Protein AF-A0AAD8J682-F1 (afdb_monomer_lite)

pLDDT: mean 70.14, std 17.69, range [30.19, 90.38]

Organism: NCBI:txid360622

InterPro domains:
  IPR007822 Lanthionine synthetase C-like [PF05147] (21-115)
  IPR012341 Six-hairpin glycosidase-like superfamily [G3DSA:1.50.10.10] (1-122)

Foldseek 3Di:
DDPVVLVVCCCVQDVVCVLQWPDLFCPPGLLVNLVVLVVVCVVVVDVVSLVSSLSSLVSSQVNLVPPPPLDCRGNLVSLVSQLVSCVVVPDPVVSNVVSVVSNVVNVVVVVVVVPPPPDDDDDDDDDDDDDDPDPDPPPPDPPPDPVVVVVVVVVVVVD

Secondary structure (DSSP, 8-state):
--HHHHHHHHIIIIITTTT--S---TTTSHHHHHHHHHHHHHHH--HHHHHHHHHHHHHHHHHGGG----STTTHHHHHHHHHHHHHHTS--HHHHHHHHHHHHHHHHHHHHTTSS--S------------------------SSSHHHHHHHHHHS--

Structure (mmCIF, N/CA/C/O backbone):
data_AF-A0AAD8J682-F1
#
_entry.id   AF-A0AAD8J682-F1
#
loop_
_atom_site.group_PDB
_atom_site.id
_atom_site.type_symbol
_atom_site.label_atom_id
_atom_site.label_alt_id
_atom_site.label_comp_id
_atom_site.label_asym_id
_atom_site.label_entity_id
_atom_site.label_seq_id
_atom_site.pdbx_PDB_ins_code
_atom_site.Cartn_x
_atom_site.Cartn_y
_atom_site.Cartn_z
_atom_site.occupancy
_atom_site.B_iso_or_equiv
_atom_site.auth_seq_id
_atom_site.auth_comp_id
_atom_site.auth_asym_id
_atom_site.auth_atom_id
_atom_site.pdbx_PDB_model_num
ATOM 1 N N . MET A 1 1 ? -20.945 0.911 2.274 1.00 56.12 1 MET A N 1
ATOM 2 C CA . MET A 1 1 ? -20.382 -0.305 1.653 1.00 56.12 1 MET A CA 1
ATOM 3 C C . MET A 1 1 ? -20.795 -1.478 2.512 1.00 56.12 1 MET A C 1
ATOM 5 O O . MET A 1 1 ? -20.688 -1.355 3.725 1.00 56.12 1 MET A O 1
ATOM 9 N N . ASP A 1 2 ? -21.321 -2.543 1.915 1.00 70.12 2 ASP A N 1
ATOM 10 C CA . ASP A 1 2 ? -21.777 -3.711 2.668 1.00 70.12 2 ASP A CA 1
ATOM 11 C C . ASP A 1 2 ? -20.593 -4.417 3.361 1.00 70.12 2 ASP A C 1
ATOM 13 O O . ASP A 1 2 ? -19.542 -4.635 2.749 1.00 70.12 2 ASP A O 1
ATOM 17 N N . LEU A 1 3 ? -20.740 -4.727 4.652 1.00 67.88 3 LEU A N 1
ATOM 18 C CA . LEU A 1 3 ? -19.666 -5.275 5.490 1.00 67.88 3 LEU A CA 1
ATOM 19 C C . LEU A 1 3 ? -19.245 -6.669 4.996 1.00 67.88 3 LEU A C 1
ATOM 21 O O . LEU A 1 3 ? -18.057 -6.997 5.003 1.00 67.88 3 LEU A O 1
ATOM 25 N N . ALA A 1 4 ? -20.208 -7.448 4.494 1.00 70.06 4 ALA A N 1
ATOM 26 C CA . ALA A 1 4 ? -19.978 -8.775 3.935 1.00 70.06 4 ALA A CA 1
ATOM 27 C C . ALA A 1 4 ? -19.128 -8.724 2.656 1.00 70.06 4 ALA A C 1
ATOM 29 O O . ALA A 1 4 ? -18.183 -9.501 2.510 1.00 70.06 4 ALA A O 1
ATOM 30 N N . ALA A 1 5 ? -19.398 -7.763 1.766 1.00 71.38 5 ALA A N 1
ATOM 31 C CA . ALA A 1 5 ? -18.614 -7.570 0.547 1.00 71.38 5 ALA A CA 1
ATOM 32 C C . ALA A 1 5 ? -17.156 -7.189 0.859 1.00 71.38 5 ALA A C 1
ATOM 34 O O . ALA A 1 5 ? -16.232 -7.742 0.262 1.00 71.38 5 ALA A O 1
ATOM 35 N N . LYS A 1 6 ? -16.938 -6.301 1.841 1.00 73.06 6 LYS A N 1
ATOM 36 C CA . LYS A 1 6 ? -15.591 -5.917 2.294 1.00 73.06 6 LYS A CA 1
ATOM 37 C C . LYS A 1 6 ? -14.820 -7.119 2.845 1.00 73.06 6 LYS A C 1
ATOM 39 O O . LYS A 1 6 ? -13.692 -7.365 2.425 1.00 73.06 6 LYS A O 1
ATOM 44 N N . CYS A 1 7 ? -15.422 -7.868 3.771 1.00 68.88 7 CYS A N 1
ATOM 45 C CA . CYS A 1 7 ? -14.778 -9.031 4.382 1.00 68.88 7 CYS A CA 1
ATOM 46 C C . CYS A 1 7 ? -14.437 -10.104 3.347 1.00 68.88 7 CYS A C 1
ATOM 48 O O . CYS A 1 7 ? -13.326 -10.620 3.374 1.00 68.88 7 CYS A O 1
ATOM 50 N N . LYS A 1 8 ? -15.336 -10.380 2.394 1.00 77.06 8 LYS A N 1
ATOM 51 C CA . LYS A 1 8 ? -15.090 -11.363 1.334 1.00 77.06 8 LYS A CA 1
ATOM 52 C C . LYS A 1 8 ? -13.858 -11.013 0.495 1.00 77.06 8 LYS A C 1
ATOM 54 O O . LYS A 1 8 ? -12.963 -11.842 0.363 1.00 77.06 8 LYS A O 1
ATOM 59 N N . VAL A 1 9 ? -13.767 -9.773 0.006 1.00 75.50 9 VAL A N 1
ATOM 60 C CA . VAL A 1 9 ? -12.626 -9.317 -0.810 1.00 75.50 9 VAL A CA 1
ATOM 61 C C . VAL A 1 9 ? -11.319 -9.402 -0.027 1.00 75.50 9 VAL A C 1
ATOM 63 O O . VAL A 1 9 ? -10.312 -9.867 -0.554 1.00 75.50 9 VAL A O 1
ATOM 66 N N . VAL A 1 10 ? -11.321 -8.998 1.243 1.00 75.75 10 VAL A N 1
ATOM 67 C CA . VAL A 1 10 ? -10.131 -9.056 2.103 1.00 75.75 10 VAL A CA 1
ATOM 68 C C . VAL A 1 10 ? -9.692 -10.499 2.362 1.00 75.75 10 VAL A C 1
ATOM 70 O O . VAL A 1 10 ? -8.507 -10.815 2.250 1.00 75.75 10 VAL A O 1
ATOM 73 N N . THR A 1 11 ? -10.628 -11.393 2.680 1.00 74.00 11 THR A N 1
ATOM 74 C CA . THR A 1 11 ? -10.319 -12.806 2.910 1.00 74.00 11 THR A CA 1
ATOM 75 C C . THR A 1 11 ? -9.772 -13.467 1.648 1.00 74.00 11 THR A C 1
ATOM 77 O O . THR A 1 11 ? -8.772 -14.173 1.734 1.00 74.00 11 THR A O 1
ATOM 80 N N . GLU A 1 12 ? -10.359 -13.203 0.480 1.00 72.12 12 GLU A N 1
ATOM 81 C CA . GLU A 1 12 ? -9.922 -13.797 -0.788 1.00 72.12 12 GLU A CA 1
ATOM 82 C C . GLU A 1 12 ? -8.573 -13.242 -1.267 1.00 72.12 12 GLU A C 1
ATOM 84 O O . GLU A 1 12 ? -7.706 -14.013 -1.670 1.00 72.12 12 GLU A O 1
ATOM 89 N N . THR A 1 13 ? -8.350 -11.927 -1.173 1.00 67.94 13 THR A N 1
ATOM 90 C CA . THR A 1 13 ? -7.136 -11.293 -1.727 1.00 67.94 13 THR A CA 1
ATOM 91 C C . THR A 1 13 ? -5.936 -11.288 -0.783 1.00 67.94 13 THR A C 1
ATOM 93 O O . THR A 1 13 ? -4.799 -11.264 -1.252 1.00 67.94 13 THR A O 1
ATOM 96 N N . TRP A 1 14 ? -6.157 -11.325 0.535 1.00 68.81 14 TRP A N 1
ATOM 97 C CA . TRP A 1 14 ? -5.089 -11.245 1.539 1.00 68.81 14 TRP A CA 1
ATOM 98 C C . TRP A 1 14 ? -5.020 -12.475 2.450 1.00 68.81 14 TRP A C 1
ATOM 100 O O . TRP A 1 14 ? -3.930 -12.990 2.708 1.00 68.81 14 TRP A O 1
ATOM 110 N N . GLY A 1 15 ? -6.173 -12.970 2.913 1.00 69.94 15 GLY A N 1
ATOM 111 C CA . GLY A 1 15 ? -6.256 -14.107 3.838 1.00 69.94 15 GLY A CA 1
ATOM 112 C C . GLY A 1 15 ? -5.885 -15.451 3.201 1.00 69.94 15 GLY A C 1
ATOM 113 O O . GLY A 1 15 ? -5.067 -16.188 3.749 1.00 69.94 15 GLY A O 1
ATOM 114 N N . LEU A 1 16 ? -6.448 -15.761 2.030 1.00 65.44 16 LEU A N 1
ATOM 115 C CA . LEU A 1 16 ? -6.213 -17.023 1.317 1.00 65.44 16 LEU A CA 1
ATOM 116 C C . LEU A 1 16 ? -4.882 -17.035 0.555 1.00 65.44 16 LEU A C 1
ATOM 118 O O . LEU A 1 16 ? -4.204 -18.061 0.526 1.00 65.44 16 LEU A O 1
ATOM 122 N N . SER A 1 17 ? -4.448 -15.887 0.028 1.00 60.53 17 SER A N 1
ATOM 123 C CA . SER A 1 17 ? -3.172 -15.746 -0.693 1.00 60.53 17 SER A CA 1
ATOM 124 C C . SER A 1 17 ? -1.924 -15.838 0.197 1.00 60.53 17 SER A C 1
ATOM 126 O O . SER A 1 17 ? -0.820 -15.602 -0.287 1.00 60.53 17 SER A O 1
ATOM 128 N N . ARG A 1 18 ? -2.054 -16.154 1.498 1.00 66.94 18 ARG A N 1
ATOM 129 C CA . ARG A 1 18 ? -0.948 -16.174 2.482 1.00 66.94 18 ARG A CA 1
ATOM 130 C C . ARG A 1 18 ? -0.079 -14.905 2.443 1.00 66.94 18 ARG A C 1
ATOM 132 O O . ARG A 1 18 ? 1.129 -14.989 2.636 1.00 66.94 18 ARG A O 1
ATOM 139 N N . GLN A 1 19 ? -0.678 -13.741 2.175 1.00 69.62 19 GLN A N 1
ATOM 140 C CA . GLN A 1 19 ? 0.040 -12.463 2.021 1.00 69.62 19 GLN A CA 1
ATOM 141 C C . GLN A 1 19 ? 1.056 -12.429 0.855 1.00 69.62 19 GLN A C 1
ATOM 143 O O . GLN A 1 19 ? 1.905 -11.542 0.796 1.00 69.62 19 GLN A O 1
ATOM 148 N N . ASN A 1 20 ? 0.974 -13.369 -0.092 1.00 70.75 20 ASN A N 1
ATOM 149 C CA . ASN A 1 20 ? 1.770 -13.354 -1.314 1.00 70.75 20 ASN A CA 1
ATOM 150 C C . ASN A 1 20 ? 1.088 -12.460 -2.361 1.00 70.75 20 ASN A C 1
ATOM 152 O O . ASN A 1 20 ? 0.048 -12.814 -2.918 1.00 70.75 20 ASN A O 1
ATOM 156 N N . VAL A 1 21 ? 1.668 -11.287 -2.608 1.00 74.75 21 VAL A N 1
ATOM 157 C CA . VAL A 1 21 ? 1.157 -10.310 -3.576 1.00 74.75 21 VAL A CA 1
ATOM 158 C C . VAL A 1 21 ? 1.739 -10.626 -4.954 1.00 74.75 21 VAL A C 1
ATOM 160 O O . VAL A 1 21 ? 2.893 -10.308 -5.227 1.00 74.75 21 VAL A O 1
ATOM 163 N N . GLN A 1 22 ? 0.935 -11.255 -5.814 1.00 71.44 22 GLN A N 1
ATOM 164 C CA . GLN A 1 22 ? 1.274 -11.486 -7.226 1.00 71.44 22 GLN A CA 1
ATOM 165 C C . GLN A 1 22 ? 0.954 -10.244 -8.068 1.00 71.44 22 GLN A C 1
ATOM 167 O O . GLN A 1 22 ? 1.822 -9.716 -8.758 1.00 71.44 22 GLN A O 1
ATOM 172 N N . ASP A 1 23 ? -0.260 -9.709 -7.907 1.00 81.44 23 ASP A N 1
ATOM 173 C CA . ASP A 1 23 ? -0.716 -8.498 -8.583 1.00 81.44 23 ASP A CA 1
ATOM 174 C C . ASP A 1 23 ? -0.811 -7.331 -7.594 1.00 81.44 23 ASP A C 1
ATOM 176 O O . ASP A 1 23 ? -1.718 -7.256 -6.765 1.00 81.44 23 ASP A O 1
ATOM 180 N N . PHE A 1 24 ? 0.117 -6.377 -7.696 1.00 82.00 24 PHE A N 1
ATOM 181 C CA . PHE A 1 24 ? 0.132 -5.159 -6.870 1.00 82.00 24 PHE A CA 1
ATOM 182 C C . PHE A 1 24 ? -0.584 -3.968 -7.534 1.00 82.00 24 PHE A C 1
ATOM 184 O O . PHE A 1 24 ? -0.490 -2.844 -7.040 1.00 82.00 24 PHE A O 1
ATOM 191 N N . SER A 1 25 ? -1.268 -4.175 -8.664 1.00 80.75 25 SER A N 1
ATOM 192 C CA . SER A 1 25 ? -1.940 -3.090 -9.385 1.00 80.75 25 SER A CA 1
ATOM 193 C C . SER A 1 25 ? -3.105 -2.508 -8.573 1.00 80.75 25 SER A C 1
ATOM 195 O O . SER A 1 25 ? -3.745 -3.200 -7.782 1.00 80.75 25 SER A O 1
ATOM 197 N N . LEU A 1 26 ? -3.413 -1.226 -8.776 1.00 79.19 26 LEU A N 1
ATOM 198 C CA . LEU A 1 26 ? -4.548 -0.584 -8.102 1.00 79.19 26 LEU A CA 1
ATOM 199 C C . LEU A 1 26 ? -5.908 -1.100 -8.615 1.00 79.19 26 LEU A C 1
ATOM 201 O O . LEU A 1 26 ? -6.881 -1.107 -7.869 1.00 79.19 26 LEU A O 1
ATOM 205 N N . TYR A 1 27 ? -5.985 -1.492 -9.892 1.00 78.50 27 TYR A N 1
ATOM 206 C CA . TYR A 1 27 ? -7.252 -1.808 -10.562 1.00 78.50 27 TYR A CA 1
ATOM 207 C C . TYR A 1 27 ? -7.719 -3.249 -10.323 1.00 78.50 27 TYR A C 1
ATOM 209 O O . TYR A 1 27 ? -8.891 -3.468 -10.034 1.00 78.50 27 TYR A O 1
ATOM 217 N N . THR A 1 28 ? -6.811 -4.222 -10.417 1.00 76.88 28 THR A N 1
ATOM 218 C CA . THR A 1 28 ? -7.122 -5.653 -10.238 1.00 76.88 28 THR A CA 1
ATOM 219 C C . THR A 1 28 ? -6.418 -6.280 -9.042 1.00 76.88 28 THR A C 1
ATOM 221 O O . THR A 1 28 ? -6.770 -7.384 -8.639 1.00 76.88 28 THR A O 1
ATOM 224 N N . GLY A 1 29 ? -5.406 -5.608 -8.496 1.00 82.25 29 GLY A N 1
ATOM 225 C CA . GLY A 1 29 ? -4.497 -6.175 -7.514 1.00 82.25 29 GLY A CA 1
ATOM 226 C C . GLY A 1 29 ? -4.827 -5.845 -6.062 1.00 82.25 29 GLY A C 1
ATOM 227 O O . GLY A 1 29 ? -5.785 -5.142 -5.725 1.00 82.25 29 GLY A O 1
ATOM 228 N N . THR A 1 30 ? -3.961 -6.329 -5.173 1.00 85.94 30 THR A N 1
ATOM 229 C CA . THR A 1 30 ? -4.103 -6.194 -3.716 1.00 85.94 30 THR A CA 1
ATOM 230 C C . THR A 1 30 ? -4.030 -4.731 -3.253 1.00 85.94 30 THR A C 1
ATOM 232 O O . THR A 1 30 ? -4.596 -4.376 -2.218 1.00 85.94 30 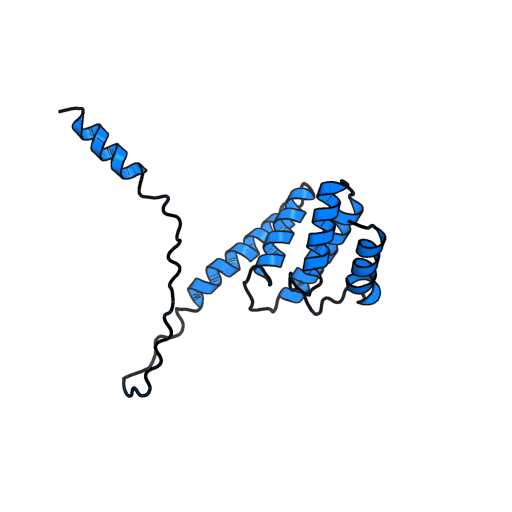THR A O 1
ATOM 235 N N . LEU A 1 31 ? -3.406 -3.841 -4.037 1.00 86.94 31 LEU A N 1
ATOM 236 C CA . LEU A 1 31 ? -3.364 -2.406 -3.742 1.00 86.94 31 LEU A CA 1
ATOM 237 C C . LEU A 1 31 ? -4.763 -1.765 -3.787 1.00 86.94 31 LEU A C 1
ATOM 239 O O . LEU A 1 31 ? -5.056 -0.883 -2.977 1.00 86.94 31 LEU A O 1
ATOM 243 N N . GLY A 1 32 ? -5.648 -2.235 -4.673 1.00 87.25 32 GLY A N 1
ATOM 244 C CA . GLY A 1 32 ? -7.051 -1.813 -4.706 1.00 87.25 32 GLY A CA 1
ATOM 245 C C . GLY A 1 32 ? -7.780 -2.147 -3.400 1.00 87.25 32 GLY A C 1
ATOM 246 O O . GLY A 1 32 ? -8.481 -1.298 -2.844 1.00 87.25 32 GLY A O 1
ATOM 247 N N . THR A 1 33 ? -7.529 -3.336 -2.839 1.00 87.56 33 THR A N 1
ATOM 248 C CA . THR A 1 33 ? -8.050 -3.743 -1.522 1.00 87.56 33 THR A CA 1
ATOM 249 C C . THR A 1 33 ? -7.539 -2.830 -0.405 1.00 87.56 33 THR A C 1
ATOM 251 O O . THR A 1 33 ? -8.320 -2.416 0.454 1.00 87.56 33 THR A O 1
ATOM 254 N N . ALA A 1 34 ? -6.256 -2.452 -0.426 1.00 89.56 34 ALA A N 1
ATOM 255 C CA . ALA A 1 34 ? -5.712 -1.500 0.545 1.00 89.56 34 ALA A CA 1
ATOM 256 C C . ALA A 1 34 ? -6.392 -0.129 0.454 1.00 89.56 34 ALA A C 1
ATOM 258 O O . ALA A 1 34 ? -6.766 0.445 1.479 1.00 89.56 34 ALA A O 1
ATOM 259 N N . TYR A 1 35 ? -6.596 0.384 -0.763 1.00 88.56 35 TYR A N 1
ATOM 260 C CA . TYR A 1 35 ? -7.293 1.651 -0.966 1.00 88.56 35 TYR A CA 1
ATOM 261 C C . TYR A 1 35 ? -8.740 1.578 -0.471 1.00 88.56 35 TYR A C 1
ATOM 263 O O . TYR 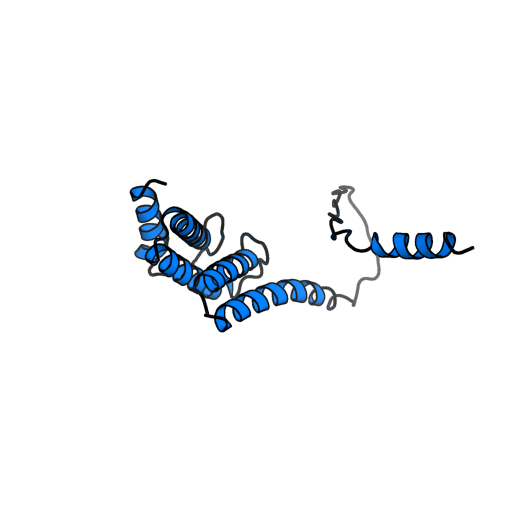A 1 35 ? -9.218 2.494 0.198 1.00 88.56 35 TYR A O 1
ATOM 271 N N . LEU A 1 36 ? -9.426 0.464 -0.724 1.00 88.38 36 LEU A N 1
ATOM 272 C CA . LEU A 1 36 ? -10.786 0.250 -0.251 1.00 88.38 36 LEU A CA 1
ATOM 273 C C . LEU A 1 36 ? -10.881 0.254 1.282 1.00 88.38 36 LEU A C 1
ATOM 275 O O . LEU A 1 36 ? -11.764 0.902 1.847 1.00 88.38 36 LEU A O 1
ATOM 279 N N . LEU A 1 37 ? -9.948 -0.421 1.957 1.00 88.06 37 LEU A N 1
ATOM 280 C CA . LEU A 1 37 ? -9.834 -0.415 3.417 1.00 88.06 37 LEU A CA 1
ATOM 281 C C . LEU A 1 37 ? -9.537 0.986 3.957 1.00 88.06 37 LEU A C 1
ATOM 283 O O . LEU A 1 37 ? -10.155 1.415 4.930 1.00 88.06 37 LEU A O 1
ATOM 287 N N . PHE A 1 38 ? -8.668 1.740 3.285 1.00 88.81 38 PHE A N 1
ATOM 288 C CA . PHE A 1 38 ? -8.400 3.129 3.638 1.00 88.81 38 PHE A CA 1
ATOM 289 C C . PHE A 1 38 ? -9.652 4.012 3.497 1.00 88.81 38 PHE A C 1
ATOM 291 O O . PHE A 1 38 ? -9.946 4.819 4.379 1.00 88.81 38 PHE A O 1
ATOM 298 N N . LYS A 1 39 ? -10.448 3.836 2.433 1.00 88.69 39 LYS A N 1
ATOM 299 C CA . LYS A 1 39 ? -11.737 4.530 2.270 1.00 88.69 39 LYS A CA 1
ATOM 300 C C . LYS A 1 39 ? -12.757 4.115 3.337 1.00 88.69 39 LYS A C 1
ATOM 302 O O . LYS A 1 39 ? -13.457 4.982 3.852 1.00 88.69 39 LYS A O 1
ATOM 307 N N . SER A 1 40 ? -12.809 2.833 3.707 1.00 86.38 40 SER A N 1
ATOM 308 C CA . SER A 1 40 ? -13.620 2.328 4.831 1.00 86.38 40 SER A CA 1
ATOM 309 C C . SER A 1 40 ? -13.219 3.006 6.141 1.00 86.38 40 SER A C 1
ATOM 311 O O . SER A 1 40 ? -14.074 3.519 6.859 1.00 86.38 40 SER A O 1
ATOM 313 N N . TYR A 1 41 ? -11.915 3.113 6.408 1.00 87.94 41 TYR A N 1
ATOM 314 C CA . TYR A 1 41 ? -11.393 3.843 7.559 1.00 87.94 41 TYR A CA 1
ATOM 315 C C . TYR A 1 41 ? -11.834 5.313 7.564 1.00 87.94 41 TYR A C 1
ATOM 317 O O . TYR A 1 41 ? -12.242 5.809 8.607 1.00 87.94 41 TYR A O 1
ATOM 325 N N . GLN A 1 42 ? -11.832 6.010 6.424 1.00 88.06 42 GLN A N 1
ATOM 326 C CA . GLN A 1 42 ? -12.294 7.405 6.377 1.00 88.06 42 GLN A CA 1
ATOM 327 C C . GLN A 1 42 ? -13.766 7.577 6.787 1.00 88.06 42 GLN A C 1
ATOM 329 O O . GLN A 1 42 ? -14.121 8.624 7.318 1.00 88.06 42 GLN A O 1
ATOM 334 N N . VAL A 1 43 ? -14.611 6.572 6.539 1.00 88.75 43 VAL A N 1
ATOM 335 C CA . VAL A 1 43 ? -16.050 6.617 6.849 1.00 88.75 43 VAL A CA 1
ATOM 336 C C . VAL A 1 43 ? -16.344 6.100 8.258 1.00 88.75 43 VAL A C 1
ATOM 338 O O . VAL A 1 43 ? -17.151 6.683 8.973 1.00 88.75 43 VAL A O 1
ATOM 341 N N . SER A 1 44 ? -15.699 5.007 8.667 1.00 86.75 44 SER A N 1
ATOM 342 C CA . SER A 1 44 ? -15.982 4.315 9.932 1.00 86.75 44 SER A CA 1
ATOM 343 C C . SER A 1 44 ? -14.993 4.641 11.057 1.00 86.75 44 SER A C 1
ATOM 345 O O . SER A 1 44 ? -15.195 4.202 12.184 1.00 86.75 44 SER A O 1
ATOM 347 N N . ASN A 1 45 ? -13.906 5.361 10.764 1.00 86.69 45 ASN A N 1
ATOM 348 C CA . ASN A 1 45 ? -12.786 5.664 11.667 1.00 86.69 45 ASN A CA 1
ATOM 349 C C . ASN A 1 45 ? -12.197 4.430 12.385 1.00 86.69 45 ASN A C 1
ATOM 351 O O . ASN A 1 45 ? -11.677 4.512 13.499 1.00 86.69 45 ASN A O 1
ATOM 355 N N . ASN A 1 46 ? -12.279 3.258 11.748 1.00 86.75 46 ASN A N 1
ATOM 356 C CA . ASN A 1 46 ? -11.824 2.002 12.329 1.00 86.75 46 ASN A CA 1
ATOM 357 C C . ASN A 1 46 ? -10.317 1.786 12.110 1.00 86.75 46 ASN A C 1
ATOM 359 O O . ASN A 1 46 ? -9.868 1.531 10.994 1.00 86.75 46 ASN A O 1
ATOM 363 N N . LYS A 1 47 ? -9.537 1.820 13.194 1.00 87.62 47 LYS A N 1
ATOM 364 C CA . LYS A 1 47 ? -8.074 1.646 13.155 1.00 87.62 47 LYS A CA 1
ATOM 365 C C . LYS A 1 47 ? -7.623 0.272 12.644 1.00 87.62 47 LYS A C 1
ATOM 367 O O . LYS A 1 47 ? -6.540 0.178 12.082 1.00 87.62 47 LYS A O 1
ATOM 372 N N . SER A 1 48 ? -8.437 -0.773 12.801 1.00 88.19 48 SER A N 1
ATOM 373 C CA . SER A 1 48 ? -8.097 -2.116 12.299 1.00 88.19 48 SER A CA 1
ATOM 374 C C . SER A 1 48 ? -8.071 -2.180 10.768 1.00 88.19 48 SER A C 1
ATOM 376 O O . SER A 1 48 ? -7.154 -2.764 10.196 1.00 88.19 48 SER A O 1
ATOM 378 N N . ASP A 1 49 ? -9.012 -1.502 10.099 1.00 87.38 49 ASP A N 1
ATOM 379 C CA . ASP A 1 49 ? -9.016 -1.370 8.636 1.00 87.38 49 ASP A CA 1
ATOM 380 C C . ASP A 1 49 ? -7.769 -0.604 8.159 1.00 87.38 49 ASP A C 1
ATOM 382 O O . ASP A 1 49 ? -7.164 -0.956 7.145 1.00 87.38 49 ASP A O 1
ATOM 386 N N . LEU A 1 50 ? -7.359 0.426 8.911 1.00 87.94 50 LEU A N 1
ATOM 387 C CA . LEU A 1 50 ? -6.160 1.205 8.610 1.00 87.94 50 LEU A CA 1
ATOM 388 C C . LEU A 1 50 ? -4.886 0.360 8.748 1.00 87.94 50 LEU A C 1
ATOM 390 O O . LEU A 1 50 ? -4.044 0.393 7.852 1.00 87.94 50 LEU A O 1
ATOM 394 N N . ASP A 1 51 ? -4.751 -0.419 9.821 1.00 88.94 51 ASP A N 1
ATOM 395 C CA . ASP A 1 51 ? -3.594 -1.296 10.021 1.00 88.94 51 ASP A CA 1
ATOM 396 C C . ASP A 1 51 ? -3.466 -2.337 8.904 1.00 88.94 51 ASP A C 1
ATOM 398 O O . ASP A 1 51 ? -2.402 -2.491 8.301 1.00 88.94 51 ASP A O 1
ATOM 402 N N . LEU A 1 52 ? -4.579 -2.977 8.545 1.00 87.94 52 LEU A N 1
ATOM 403 C CA . LEU A 1 52 ? -4.601 -3.947 7.460 1.00 87.94 52 LEU A CA 1
ATOM 404 C C . LEU A 1 52 ? -4.251 -3.302 6.112 1.00 87.94 52 LEU A C 1
ATOM 406 O O . LEU A 1 52 ? -3.461 -3.861 5.351 1.00 87.94 52 LEU A O 1
ATOM 410 N N . SER A 1 53 ? -4.769 -2.098 5.838 1.00 90.00 53 SER A N 1
ATOM 411 C CA . SER A 1 53 ? -4.408 -1.342 4.632 1.00 90.00 53 SER A CA 1
ATOM 412 C C . SER A 1 53 ? -2.904 -1.057 4.567 1.00 90.00 53 SER A C 1
ATOM 414 O O . SER A 1 53 ? -2.290 -1.199 3.510 1.00 90.00 53 SER A O 1
ATOM 416 N N . PHE A 1 54 ? -2.285 -0.739 5.706 1.00 89.06 54 PHE A N 1
ATOM 417 C CA . PHE A 1 54 ? -0.853 -0.482 5.793 1.00 89.06 54 PHE A CA 1
ATOM 418 C C . PHE A 1 54 ? -0.021 -1.751 5.574 1.00 89.06 54 PHE A C 1
ATOM 420 O O . PHE A 1 54 ? 0.978 -1.719 4.852 1.00 89.06 54 PHE A O 1
ATOM 427 N N . G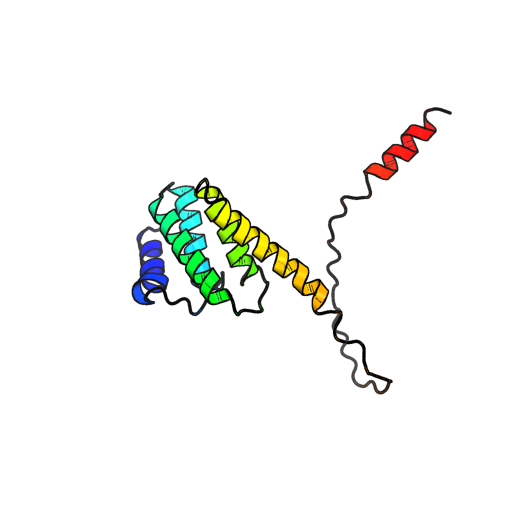LN A 1 55 ? -0.432 -2.883 6.151 1.00 88.88 55 GLN A N 1
ATOM 428 C CA . GLN A 1 55 ? 0.227 -4.173 5.924 1.00 88.88 55 GLN A CA 1
ATOM 429 C C . GLN A 1 55 ? 0.207 -4.571 4.445 1.00 88.88 55 GLN A C 1
ATOM 431 O O . GLN A 1 55 ? 1.246 -4.948 3.898 1.00 88.88 55 GLN A O 1
ATOM 436 N N . ILE A 1 56 ? -0.943 -4.410 3.786 1.00 89.50 56 ILE A N 1
ATOM 437 C CA . ILE A 1 56 ? -1.086 -4.700 2.359 1.00 89.50 56 ILE A CA 1
ATOM 438 C C . ILE A 1 56 ? -0.162 -3.812 1.524 1.00 89.50 56 ILE A C 1
ATOM 440 O O . ILE A 1 56 ? 0.531 -4.313 0.639 1.00 89.50 56 ILE A O 1
ATOM 444 N N . VAL A 1 57 ? -0.102 -2.508 1.814 1.00 90.38 57 VAL A N 1
ATOM 445 C CA . VAL A 1 57 ? 0.778 -1.590 1.075 1.00 90.38 57 VAL A CA 1
ATOM 446 C C . VAL A 1 57 ? 2.249 -1.961 1.234 1.00 90.38 57 VAL A C 1
ATOM 448 O O . VAL A 1 57 ? 2.975 -1.937 0.244 1.00 90.38 57 VAL A O 1
ATOM 451 N N . LYS A 1 58 ? 2.694 -2.372 2.428 1.00 89.12 58 LYS A N 1
ATOM 452 C CA . LYS A 1 58 ? 4.076 -2.844 2.626 1.00 89.12 58 LYS A CA 1
ATOM 453 C C . LYS A 1 58 ? 4.396 -4.063 1.762 1.00 89.12 58 LYS A C 1
ATOM 455 O O . LYS A 1 58 ? 5.441 -4.088 1.119 1.00 89.12 58 LYS A O 1
ATOM 460 N N . ALA A 1 59 ? 3.495 -5.042 1.700 1.00 89.38 59 ALA A N 1
ATOM 461 C CA . ALA A 1 59 ? 3.687 -6.200 0.828 1.00 89.38 59 ALA A CA 1
ATOM 462 C C . ALA A 1 59 ? 3.663 -5.814 -0.661 1.00 89.38 59 ALA A C 1
ATOM 464 O O . ALA A 1 59 ? 4.463 -6.330 -1.439 1.00 89.38 59 ALA A O 1
ATOM 465 N N . CYS A 1 60 ? 2.820 -4.852 -1.052 1.00 88.19 60 CYS A N 1
ATOM 466 C CA . CYS A 1 60 ? 2.822 -4.296 -2.406 1.00 88.19 60 CYS A CA 1
ATOM 467 C C . CYS A 1 60 ? 4.128 -3.544 -2.729 1.00 88.19 60 CYS A C 1
ATOM 469 O O . CYS A 1 60 ? 4.602 -3.625 -3.860 1.00 88.19 60 CYS A O 1
ATOM 471 N N . ASP A 1 61 ? 4.747 -2.839 -1.773 1.00 88.56 61 ASP A N 1
ATOM 472 C CA . ASP A 1 61 ? 6.060 -2.191 -1.964 1.00 88.56 61 ASP A CA 1
ATOM 473 C C . ASP A 1 61 ? 7.167 -3.237 -2.173 1.00 88.56 61 ASP A C 1
ATOM 475 O O . ASP A 1 61 ? 7.998 -3.105 -3.075 1.00 88.56 61 ASP A O 1
ATOM 479 N N . SER A 1 62 ? 7.142 -4.332 -1.407 1.00 87.69 62 SER A N 1
ATOM 480 C CA . SER A 1 62 ? 8.061 -5.458 -1.607 1.00 87.69 62 SER A CA 1
ATOM 481 C C . SER A 1 62 ? 7.864 -6.130 -2.971 1.00 87.69 62 SER A C 1
ATOM 483 O O . SER A 1 62 ? 8.837 -6.324 -3.697 1.00 87.69 62 SER A O 1
ATOM 485 N N . ALA A 1 63 ? 6.621 -6.414 -3.369 1.00 86.00 63 ALA A N 1
ATOM 486 C CA . ALA A 1 63 ? 6.314 -7.052 -4.652 1.00 86.00 63 ALA A CA 1
ATOM 487 C C . ALA A 1 63 ? 6.641 -6.150 -5.856 1.00 86.00 63 ALA A C 1
ATOM 489 O O . ALA A 1 63 ? 7.235 -6.591 -6.838 1.00 86.00 63 ALA A O 1
ATOM 490 N N . SER A 1 64 ? 6.330 -4.855 -5.764 1.00 84.94 64 SER A N 1
ATOM 491 C CA . SER A 1 64 ? 6.592 -3.881 -6.831 1.00 84.94 64 SER A CA 1
ATOM 492 C C . SER A 1 64 ? 8.056 -3.439 -6.916 1.00 84.94 64 SER A C 1
ATOM 494 O O . SER A 1 64 ? 8.409 -2.639 -7.788 1.00 84.94 64 SER A O 1
ATOM 496 N N . SER A 1 65 ? 8.936 -3.951 -6.047 1.00 78.81 65 SER A N 1
ATOM 497 C CA . SER A 1 65 ? 10.337 -3.530 -5.997 1.00 78.81 65 SER A CA 1
ATOM 498 C C . SER A 1 65 ? 11.070 -3.733 -7.328 1.00 78.81 65 SER A C 1
ATOM 500 O O . SER A 1 65 ? 11.871 -2.873 -7.686 1.00 78.81 65 SER A O 1
ATOM 502 N N . HIS A 1 66 ? 10.707 -4.768 -8.091 1.00 74.88 66 HIS A N 1
ATOM 503 C CA . HIS A 1 66 ? 11.304 -5.120 -9.385 1.00 74.88 66 HIS A CA 1
ATOM 504 C C . HIS A 1 66 ? 10.492 -4.641 -10.604 1.00 74.88 66 HIS A C 1
ATOM 506 O O . HIS A 1 66 ? 10.833 -4.979 -11.731 1.00 74.88 66 HIS A O 1
ATOM 512 N N . SER A 1 67 ? 9.403 -3.886 -10.406 1.00 75.25 67 SER A N 1
ATOM 513 C CA . SER A 1 67 ? 8.548 -3.443 -11.514 1.00 75.25 67 SER A CA 1
ATOM 514 C C . SER A 1 67 ? 9.007 -2.117 -12.117 1.00 75.25 67 SER A C 1
ATOM 516 O O . SER A 1 67 ? 9.220 -1.134 -11.402 1.00 75.25 67 SER A O 1
ATOM 518 N N . GLU A 1 68 ? 9.059 -2.073 -13.448 1.00 69.81 68 GLU A N 1
ATOM 519 C CA . GLU A 1 68 ? 9.361 -0.879 -14.250 1.00 69.81 68 GLU A CA 1
ATOM 520 C C . GLU A 1 68 ? 8.133 0.029 -14.464 1.00 69.81 68 GLU A C 1
ATOM 522 O O . GLU A 1 68 ? 8.250 1.169 -14.914 1.00 69.81 68 GLU A O 1
ATOM 527 N N . HIS A 1 69 ? 6.929 -0.437 -14.108 1.00 69.50 69 HIS A N 1
ATOM 528 C CA . HIS A 1 69 ? 5.689 0.312 -14.314 1.00 69.50 69 HIS A CA 1
ATOM 529 C C . HIS A 1 69 ? 5.532 1.437 -13.277 1.00 69.50 69 HIS A C 1
ATOM 531 O O . HIS A 1 69 ? 4.964 1.254 -12.197 1.00 69.50 69 HIS A O 1
ATOM 537 N N . VAL A 1 70 ? 5.995 2.635 -13.638 1.00 73.75 70 VAL A N 1
ATOM 538 C CA . VAL A 1 70 ? 5.938 3.872 -12.829 1.00 73.75 70 VAL A CA 1
ATOM 539 C C . VAL A 1 70 ? 4.591 4.611 -12.887 1.00 73.75 70 VAL A C 1
ATOM 541 O O . VAL A 1 70 ? 4.507 5.789 -12.558 1.00 73.75 70 VAL A O 1
ATOM 544 N N . THR A 1 71 ? 3.509 3.958 -13.309 1.00 80.38 71 THR A N 1
ATOM 545 C CA . THR A 1 71 ? 2.184 4.597 -13.401 1.00 80.38 71 THR A CA 1
ATOM 546 C C . THR A 1 71 ? 1.469 4.635 -12.047 1.00 80.38 71 THR A C 1
ATOM 548 O O . THR A 1 71 ? 1.799 3.881 -11.127 1.00 80.38 71 THR A O 1
ATOM 551 N N . PHE A 1 72 ? 0.446 5.490 -11.919 1.00 77.75 72 PHE A N 1
ATOM 552 C CA . PHE A 1 72 ? -0.412 5.548 -10.724 1.00 77.75 72 PHE A CA 1
ATOM 553 C C . PHE A 1 72 ? -1.154 4.228 -10.454 1.00 77.75 72 PHE A C 1
ATOM 555 O O . PHE A 1 72 ? -1.463 3.911 -9.314 1.00 77.75 72 PHE A O 1
ATOM 562 N N . PHE A 1 73 ? -1.402 3.417 -11.482 1.00 79.69 73 PHE A N 1
ATOM 563 C CA . PHE A 1 73 ? -1.959 2.073 -11.307 1.00 79.69 73 PHE A CA 1
ATOM 564 C C . PHE A 1 73 ? -0.904 1.025 -10.914 1.00 79.69 73 PHE A C 1
ATOM 566 O O . PHE A 1 73 ? -1.274 -0.090 -10.556 1.00 79.69 73 PHE A O 1
ATOM 573 N N . GLY A 1 74 ? 0.384 1.377 -10.980 1.00 83.31 74 GLY A N 1
ATOM 574 C CA . GLY A 1 74 ? 1.529 0.537 -10.638 1.00 83.31 74 GLY A CA 1
ATOM 575 C C . GLY A 1 74 ? 2.319 1.083 -9.443 1.00 83.31 74 GLY A C 1
ATOM 576 O O . GLY A 1 74 ? 1.753 1.442 -8.410 1.00 83.31 74 GLY A O 1
ATOM 577 N N . ARG A 1 75 ? 3.651 1.149 -9.570 1.00 82.50 75 ARG A N 1
ATOM 578 C CA . ARG A 1 75 ? 4.571 1.443 -8.453 1.00 82.50 75 ARG A CA 1
ATOM 579 C C . ARG A 1 75 ? 4.402 2.852 -7.880 1.00 82.50 75 ARG A C 1
ATOM 581 O O . ARG A 1 75 ? 4.523 3.037 -6.668 1.00 82.50 75 ARG A O 1
ATOM 588 N N . ALA A 1 76 ? 4.091 3.838 -8.725 1.00 85.94 76 ALA A N 1
ATOM 589 C CA . ALA A 1 76 ? 3.830 5.198 -8.253 1.00 85.94 76 ALA A CA 1
ATOM 590 C C . ALA A 1 76 ? 2.542 5.260 -7.418 1.00 85.94 76 ALA A C 1
ATOM 592 O O . ALA A 1 76 ? 2.494 5.992 -6.432 1.00 85.94 7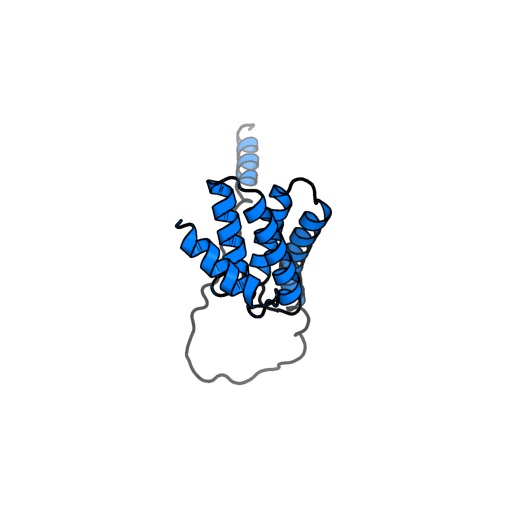6 ALA A O 1
ATOM 593 N N . GLY A 1 77 ? 1.544 4.430 -7.744 1.00 87.62 77 GLY A N 1
ATOM 594 C CA . GLY A 1 77 ? 0.340 4.239 -6.933 1.00 87.62 77 GLY A CA 1
ATOM 595 C C . GLY A 1 77 ? 0.636 3.694 -5.545 1.00 87.62 77 GLY A C 1
ATOM 596 O O . GLY A 1 77 ? 0.177 4.259 -4.554 1.00 87.62 77 GLY A O 1
ATOM 597 N N . VAL A 1 78 ? 1.453 2.637 -5.467 1.00 89.06 78 VAL A N 1
ATOM 598 C CA . VAL A 1 78 ? 1.879 2.040 -4.188 1.00 89.06 78 VAL A CA 1
ATOM 599 C C . VAL A 1 78 ? 2.561 3.090 -3.307 1.00 89.06 78 VAL A C 1
ATOM 601 O O . VAL A 1 78 ? 2.209 3.235 -2.138 1.00 89.06 78 VAL A O 1
ATOM 604 N N . CYS A 1 79 ? 3.482 3.874 -3.878 1.00 89.00 79 CYS A N 1
ATOM 605 C CA . CYS A 1 79 ? 4.197 4.916 -3.141 1.00 89.00 79 CYS A CA 1
ATOM 606 C C . CYS A 1 79 ? 3.275 6.070 -2.715 1.00 89.00 79 CYS A C 1
ATOM 608 O O . CYS A 1 79 ? 3.360 6.535 -1.580 1.00 89.00 79 CYS A O 1
ATOM 610 N N . ALA A 1 80 ? 2.366 6.512 -3.589 1.00 89.62 80 ALA A N 1
ATOM 611 C CA . ALA A 1 80 ? 1.425 7.586 -3.283 1.00 89.62 80 ALA A CA 1
ATOM 612 C C . ALA A 1 80 ? 0.450 7.190 -2.163 1.00 89.62 80 ALA A C 1
ATOM 614 O O . ALA A 1 80 ? 0.293 7.918 -1.181 1.00 89.62 80 ALA A O 1
ATOM 615 N N . VAL A 1 81 ? -0.175 6.014 -2.277 1.00 89.38 81 VAL A N 1
ATOM 616 C CA . VAL A 1 81 ? -1.105 5.493 -1.264 1.00 89.38 81 VAL A CA 1
ATOM 617 C C . VAL A 1 81 ? -0.368 5.215 0.049 1.00 89.38 81 VAL A C 1
ATOM 619 O O . VAL A 1 81 ? -0.862 5.590 1.113 1.00 89.38 81 VAL A O 1
ATOM 622 N N . GLY A 1 82 ? 0.841 4.648 -0.017 1.00 89.56 82 GLY A N 1
ATOM 623 C CA . GLY A 1 82 ? 1.696 4.423 1.148 1.00 89.56 82 GLY A CA 1
ATOM 624 C C . GLY A 1 82 ? 2.042 5.702 1.894 1.00 89.56 82 GLY A C 1
ATOM 625 O O . GLY A 1 82 ? 1.858 5.757 3.106 1.00 89.56 82 GLY A O 1
ATOM 626 N N . ALA A 1 83 ? 2.426 6.769 1.190 1.00 90.19 83 ALA A N 1
ATOM 627 C CA . ALA A 1 83 ? 2.694 8.063 1.812 1.00 90.19 83 ALA A CA 1
ATOM 628 C C . ALA A 1 83 ? 1.458 8.628 2.538 1.00 90.19 83 ALA A C 1
ATOM 630 O O . ALA A 1 83 ? 1.566 9.108 3.667 1.00 90.19 83 ALA A O 1
ATOM 631 N N . ILE A 1 84 ? 0.270 8.534 1.930 1.00 89.44 84 ILE A N 1
ATOM 632 C CA . ILE A 1 84 ? -0.979 9.019 2.541 1.00 89.44 84 ILE A CA 1
ATOM 633 C C . ILE A 1 84 ? -1.305 8.230 3.816 1.00 89.44 84 ILE A C 1
ATOM 635 O O . ILE A 1 84 ? -1.608 8.831 4.851 1.00 89.44 84 ILE A O 1
ATOM 639 N N . ILE A 1 85 ? -1.230 6.898 3.756 1.00 88.94 85 ILE A N 1
ATOM 640 C CA . ILE A 1 85 ? -1.529 6.022 4.895 1.00 88.94 85 ILE A CA 1
ATOM 641 C C . ILE A 1 85 ? -0.496 6.221 6.012 1.00 88.94 85 ILE A C 1
ATOM 643 O O . ILE A 1 85 ? -0.885 6.396 7.165 1.00 88.94 85 ILE A O 1
ATOM 647 N N . SER A 1 86 ? 0.799 6.289 5.685 1.00 87.50 86 SER A N 1
ATOM 648 C CA . SER A 1 86 ? 1.875 6.548 6.654 1.00 87.50 86 SER A CA 1
ATOM 649 C C . SER A 1 86 ? 1.750 7.914 7.328 1.00 87.50 86 SER A C 1
ATOM 651 O O . SER A 1 86 ? 1.997 8.027 8.525 1.00 87.50 86 SER A O 1
ATOM 653 N N . ASN A 1 87 ? 1.310 8.944 6.600 1.00 86.50 87 ASN A N 1
ATOM 654 C CA . ASN A 1 87 ? 1.018 10.250 7.18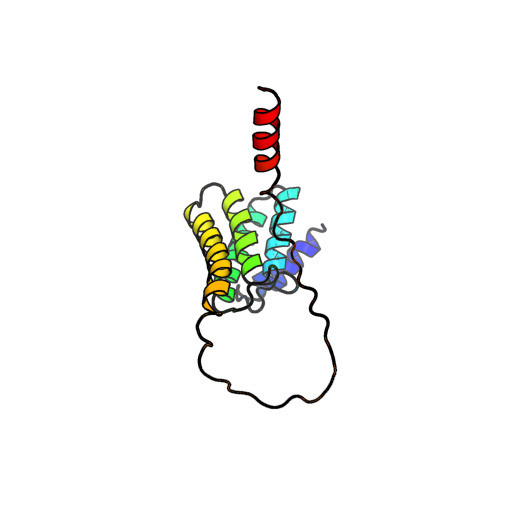8 1.00 86.50 87 ASN A CA 1
ATOM 655 C C . ASN A 1 87 ? -0.160 10.168 8.181 1.00 86.50 87 ASN A C 1
ATOM 657 O O . ASN A 1 87 ? -0.111 10.723 9.278 1.00 86.50 87 ASN A O 1
ATOM 661 N N . LYS A 1 88 ? -1.214 9.418 7.831 1.00 84.50 88 LYS A N 1
ATOM 662 C CA . LYS A 1 88 ? -2.383 9.217 8.703 1.00 84.50 88 LYS A CA 1
ATOM 663 C C . LYS A 1 88 ? -2.093 8.374 9.941 1.00 84.50 88 LYS A C 1
ATOM 665 O O . LYS A 1 88 ? -2.733 8.601 10.962 1.00 84.50 88 LYS A O 1
ATOM 670 N N . TYR A 1 89 ? -1.118 7.471 9.882 1.00 78.31 89 TYR A N 1
ATOM 671 C CA . TYR A 1 89 ? -0.694 6.661 11.026 1.00 78.31 89 TYR A CA 1
ATOM 672 C C . TYR A 1 89 ? 0.023 7.470 12.129 1.00 78.31 89 TYR A C 1
ATOM 674 O O . TYR A 1 89 ? 0.351 6.902 13.162 1.00 78.31 89 TYR A O 1
ATOM 682 N N . MET A 1 90 ? 0.223 8.783 11.929 1.00 56.09 90 MET A N 1
ATOM 683 C CA . MET A 1 90 ? 0.859 9.734 12.846 1.00 56.09 90 MET A CA 1
ATOM 684 C C . MET A 1 90 ? 2.189 9.234 13.428 1.00 56.09 90 MET A C 1
ATOM 686 O O . MET A 1 90 ? 2.234 8.630 14.492 1.00 56.09 90 MET A O 1
ATOM 690 N N . ALA A 1 91 ? 3.274 9.622 12.746 1.00 58.62 91 ALA A N 1
ATOM 691 C CA . ALA A 1 91 ? 4.663 9.656 13.226 1.00 58.62 91 ALA A CA 1
ATOM 692 C C . ALA A 1 91 ? 5.635 8.558 12.770 1.00 58.62 91 ALA A C 1
ATOM 694 O O . ALA A 1 91 ? 6.786 8.585 13.206 1.00 58.62 91 ALA A O 1
ATOM 695 N N . ASP A 1 92 ? 5.297 7.705 11.798 1.00 66.00 92 ASP A N 1
ATOM 696 C CA . ASP A 1 92 ? 6.353 6.964 11.090 1.00 66.00 92 ASP A CA 1
ATOM 697 C C . ASP A 1 92 ? 6.983 7.840 9.991 1.00 66.00 92 ASP A C 1
ATOM 699 O O . ASP A 1 92 ? 6.830 7.620 8.787 1.00 66.00 92 ASP A O 1
ATOM 703 N N . SER A 1 93 ? 7.670 8.903 10.431 1.00 78.56 93 SER A N 1
ATOM 704 C CA . SER A 1 93 ? 8.391 9.847 9.562 1.00 78.56 93 SER A CA 1
ATOM 705 C C . SER A 1 93 ? 9.374 9.112 8.649 1.00 78.56 93 SER A C 1
ATOM 707 O O . SER A 1 93 ? 9.600 9.517 7.510 1.00 78.56 93 SER A O 1
ATOM 709 N N . LYS A 1 94 ? 9.914 7.978 9.108 1.00 84.44 94 LYS A N 1
ATOM 710 C CA . LYS A 1 94 ? 10.821 7.141 8.328 1.00 84.44 94 LYS A CA 1
ATOM 711 C C . LYS A 1 94 ? 10.102 6.486 7.149 1.00 84.44 94 LYS A C 1
ATOM 713 O O . LYS A 1 94 ? 10.597 6.573 6.029 1.00 84.44 94 LYS A O 1
ATOM 718 N N . MET A 1 95 ? 8.932 5.889 7.375 1.00 81.69 95 MET A N 1
ATOM 719 C CA . MET A 1 95 ? 8.137 5.286 6.297 1.00 81.69 95 MET A CA 1
ATOM 720 C C . MET A 1 95 ? 7.585 6.331 5.330 1.00 81.69 95 MET A C 1
ATOM 722 O O . MET A 1 95 ? 7.631 6.133 4.118 1.00 81.69 95 MET A O 1
ATOM 726 N N . LEU A 1 96 ? 7.127 7.476 5.838 1.00 87.25 96 LEU A N 1
ATOM 727 C CA . LEU A 1 96 ? 6.686 8.573 4.980 1.00 87.25 96 LEU A CA 1
ATOM 728 C C . LEU A 1 96 ? 7.824 9.062 4.073 1.00 87.25 96 LEU A C 1
ATOM 730 O O . LEU A 1 96 ? 7.642 9.166 2.861 1.00 87.25 96 LEU A O 1
ATOM 734 N N . ASN A 1 97 ? 9.007 9.309 4.641 1.00 87.94 97 ASN A N 1
ATOM 735 C CA . ASN A 1 97 ? 10.177 9.706 3.863 1.00 87.94 97 ASN A CA 1
ATOM 736 C C . ASN A 1 97 ? 10.606 8.616 2.874 1.00 87.94 97 ASN A C 1
ATOM 738 O O . ASN A 1 97 ? 10.977 8.945 1.753 1.00 87.94 97 ASN A O 1
ATOM 742 N N . HIS A 1 98 ? 10.505 7.335 3.235 1.00 89.06 98 HIS A N 1
ATOM 743 C CA . HIS A 1 98 ? 10.768 6.219 2.320 1.00 89.06 98 HIS A CA 1
ATOM 744 C C . HIS A 1 98 ? 9.860 6.265 1.086 1.00 89.06 98 HIS A C 1
ATOM 746 O O . HIS A 1 98 ? 10.357 6.253 -0.040 1.00 89.06 98 HIS A O 1
ATOM 752 N N . TYR A 1 99 ? 8.544 6.401 1.272 1.00 87.81 99 TYR A N 1
ATOM 753 C CA . TYR A 1 99 ? 7.603 6.474 0.150 1.00 87.81 99 TYR A CA 1
ATOM 754 C C . TYR A 1 99 ? 7.763 7.753 -0.679 1.00 87.81 99 TYR A C 1
ATOM 756 O O . TYR A 1 99 ? 7.687 7.694 -1.905 1.00 87.81 99 TYR A O 1
ATOM 764 N N . LEU A 1 100 ? 8.030 8.898 -0.042 1.00 88.00 100 LEU A N 1
ATOM 765 C CA . LEU A 1 100 ? 8.279 10.159 -0.747 1.00 88.00 100 LEU A CA 1
ATOM 766 C C . LEU A 1 100 ? 9.574 10.118 -1.565 1.00 88.00 100 LEU A C 1
ATOM 768 O O . LEU A 1 100 ? 9.594 10.604 -2.695 1.00 88.00 100 LEU A O 1
ATOM 772 N N . THR A 1 101 ? 10.641 9.535 -1.021 1.00 88.06 101 THR A N 1
ATOM 773 C CA . THR A 1 101 ? 11.908 9.358 -1.737 1.00 88.06 101 THR A CA 1
ATOM 774 C C . THR A 1 101 ? 11.723 8.415 -2.918 1.00 88.06 101 THR A C 1
ATOM 776 O O . THR A 1 101 ? 12.038 8.808 -4.036 1.00 88.06 101 THR A O 1
ATOM 779 N N . LYS A 1 102 ? 11.091 7.248 -2.727 1.00 83.75 102 LYS A N 1
ATOM 780 C CA . LYS A 1 102 ? 10.783 6.320 -3.829 1.00 83.75 102 LYS A CA 1
ATOM 781 C C . LYS A 1 102 ? 9.912 6.951 -4.914 1.00 83.75 102 LYS A C 1
ATOM 783 O O . LYS A 1 102 ? 10.120 6.689 -6.095 1.00 83.75 102 LYS A O 1
ATOM 788 N N . PHE A 1 103 ? 8.946 7.785 -4.532 1.00 82.12 103 PHE A N 1
ATOM 789 C CA . PHE A 1 103 ? 8.118 8.517 -5.488 1.00 82.12 103 PHE A CA 1
ATOM 790 C C . PHE A 1 103 ? 8.963 9.497 -6.321 1.00 82.12 103 PHE A C 1
ATOM 792 O O . PHE A 1 103 ? 8.846 9.530 -7.542 1.00 82.12 103 PHE A O 1
ATOM 799 N N . LYS A 1 104 ? 9.875 10.242 -5.681 1.00 81.31 104 LYS A N 1
ATOM 800 C CA . LYS A 1 104 ? 10.781 11.192 -6.352 1.00 81.31 104 LYS A CA 1
ATOM 801 C C . LYS A 1 104 ? 11.851 10.515 -7.210 1.00 81.31 104 LYS A C 1
ATOM 803 O O . LYS A 1 104 ? 12.179 11.017 -8.280 1.00 81.31 104 LYS A O 1
ATOM 808 N N . GLU A 1 105 ? 12.390 9.380 -6.775 1.00 74.81 105 GLU A N 1
ATOM 809 C CA . GLU A 1 105 ? 13.383 8.611 -7.536 1.00 74.81 105 GLU A CA 1
ATOM 810 C C . GLU A 1 105 ? 12.827 8.153 -8.885 1.00 74.81 105 GLU A C 1
ATOM 812 O O . GLU A 1 105 ? 13.533 8.200 -9.890 1.00 74.81 105 GLU A O 1
ATOM 817 N N . LYS A 1 106 ? 11.543 7.785 -8.943 1.00 66.62 106 LYS A N 1
ATOM 818 C CA . LYS A 1 106 ? 10.896 7.370 -10.195 1.00 66.62 106 LYS A CA 1
ATOM 819 C C . LYS A 1 106 ? 10.609 8.521 -11.160 1.00 66.62 106 LYS A C 1
ATOM 821 O O . LYS A 1 106 ? 10.605 8.297 -12.369 1.00 66.62 106 LYS A O 1
ATOM 826 N N . GLU A 1 107 ? 10.480 9.746 -10.659 1.00 60.12 107 GLU A N 1
ATOM 827 C CA . GLU A 1 107 ? 10.482 10.956 -11.492 1.00 60.12 107 GLU A CA 1
ATOM 828 C C . GLU A 1 107 ? 11.891 11.259 -12.043 1.00 60.12 107 GLU A C 1
ATOM 830 O O . GLU A 1 107 ? 12.037 11.684 -13.188 1.00 60.12 107 GLU A O 1
ATOM 835 N N . ALA A 1 108 ? 12.944 10.978 -11.266 1.00 54.66 108 ALA A N 1
ATOM 836 C CA . ALA A 1 108 ? 14.334 11.233 -11.652 1.00 54.66 108 ALA A CA 1
ATOM 837 C C . ALA A 1 108 ? 14.939 10.159 -12.584 1.00 54.66 108 ALA A C 1
ATOM 839 O O . ALA A 1 108 ? 15.770 10.482 -13.433 1.00 54.66 108 ALA A O 1
ATOM 840 N N . GLU A 1 109 ? 14.526 8.891 -12.479 1.00 55.38 109 GLU A N 1
ATOM 841 C CA . GLU A 1 109 ? 14.980 7.810 -13.374 1.00 55.38 109 GLU A CA 1
ATOM 842 C C . GLU A 1 109 ? 14.580 8.056 -14.839 1.00 55.38 109 GLU A C 1
ATOM 844 O O . GLU A 1 109 ? 15.355 7.740 -15.746 1.00 55.38 109 GLU A O 1
ATOM 849 N N . LYS A 1 110 ? 13.442 8.723 -15.085 1.00 52.97 110 LYS A N 1
ATOM 850 C CA . LYS A 1 110 ? 13.049 9.165 -16.434 1.00 52.97 110 LYS A CA 1
ATOM 851 C C . LYS A 1 110 ? 14.078 10.099 -17.081 1.00 52.97 110 LYS A C 1
ATOM 853 O O . LYS A 1 110 ? 14.225 10.067 -18.298 1.00 52.97 110 LYS A O 1
ATOM 858 N N . MET A 1 111 ? 14.824 10.881 -16.293 1.00 50.41 111 MET A N 1
ATOM 859 C CA . MET A 1 111 ? 15.870 11.772 -16.816 1.00 50.41 111 MET A CA 1
ATOM 860 C C . MET A 1 111 ? 17.179 11.043 -17.155 1.00 50.41 111 MET A C 1
ATOM 862 O O . MET A 1 111 ? 17.982 11.570 -17.920 1.00 50.41 111 MET A O 1
ATOM 866 N N . LYS A 1 112 ? 17.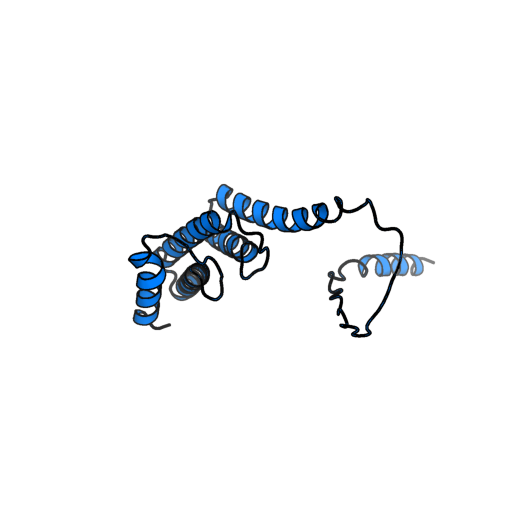419 9.834 -16.624 1.00 46.53 112 LYS A N 1
ATOM 867 C CA . LYS A 1 112 ? 18.649 9.068 -16.909 1.00 46.53 112 LYS A CA 1
ATOM 868 C C . LYS A 1 112 ? 18.519 8.139 -18.115 1.00 46.53 112 LYS A C 1
ATOM 870 O O . LYS A 1 112 ? 19.506 7.925 -18.810 1.00 46.53 112 LYS A O 1
ATOM 875 N N . ALA A 1 113 ? 17.316 7.650 -18.413 1.00 48.12 113 ALA A N 1
ATOM 876 C CA . ALA A 1 113 ? 17.077 6.758 -19.552 1.00 48.12 113 ALA A CA 1
ATOM 877 C C . ALA A 1 113 ? 17.191 7.440 -20.935 1.00 48.12 113 ALA A C 1
ATOM 879 O O . ALA A 1 113 ? 17.209 6.753 -21.950 1.00 48.12 113 ALA A O 1
ATOM 880 N N . GLN A 1 114 ? 17.301 8.773 -20.998 1.00 47.72 114 GLN A N 1
ATOM 881 C CA . GLN A 1 114 ? 17.542 9.505 -22.250 1.00 47.72 114 GLN A CA 1
ATOM 882 C C . GLN A 1 114 ? 19.022 9.789 -22.547 1.00 47.72 114 GLN A C 1
ATOM 884 O O . GLN A 1 114 ? 19.319 10.282 -23.630 1.00 47.72 114 GLN A O 1
ATOM 889 N N . ASN A 1 115 ? 19.959 9.465 -21.645 1.00 46.31 115 ASN A N 1
ATOM 890 C CA . ASN A 1 115 ? 21.374 9.830 -21.816 1.00 46.31 115 ASN A CA 1
ATOM 891 C C . ASN A 1 115 ? 22.310 8.651 -22.153 1.00 46.31 115 ASN A C 1
ATOM 893 O O . ASN A 1 115 ? 23.526 8.796 -22.100 1.00 46.31 115 ASN A O 1
ATOM 897 N N . SER A 1 116 ? 21.767 7.483 -22.514 1.00 37.91 116 SER A N 1
ATOM 898 C CA . SER A 1 116 ? 22.546 6.297 -22.916 1.00 37.91 116 SER A CA 1
ATOM 899 C C . SER A 1 116 ? 22.178 5.781 -24.314 1.00 37.91 116 SER A C 1
ATOM 901 O O . SER A 1 116 ? 22.129 4.576 -24.543 1.00 37.91 116 SER A O 1
ATOM 903 N N . GLY A 1 117 ? 21.891 6.695 -25.247 1.00 39.84 117 GLY A N 1
ATOM 904 C CA . GLY A 1 117 ? 21.527 6.383 -26.634 1.00 39.84 117 GLY A CA 1
ATOM 905 C C . GLY A 1 117 ? 22.078 7.384 -27.653 1.00 39.84 117 GLY A C 1
ATOM 906 O O . GLY A 1 117 ? 21.378 7.737 -28.596 1.00 39.84 117 GLY A O 1
ATOM 907 N N . GLN A 1 118 ? 23.307 7.873 -27.467 1.00 42.47 118 GLN A N 1
ATOM 908 C CA . GLN A 1 118 ? 24.051 8.612 -28.494 1.00 42.47 118 GLN A CA 1
ATOM 909 C C . GLN A 1 118 ? 25.308 7.837 -28.897 1.00 42.47 118 GLN A C 1
ATOM 911 O O . GLN A 1 118 ? 26.392 8.178 -28.454 1.00 42.47 118 GLN A O 1
ATOM 916 N N . GLU A 1 119 ? 25.136 6.803 -29.723 1.00 38.44 119 GLU A N 1
ATOM 917 C CA . GLU A 1 119 ? 26.067 6.357 -30.779 1.00 38.44 119 GLU A CA 1
ATOM 918 C C . GLU A 1 119 ? 25.393 5.146 -31.445 1.00 38.44 119 GLU A C 1
ATOM 920 O O . GLU A 1 119 ? 25.420 4.034 -30.940 1.00 38.44 119 GLU A O 1
ATOM 925 N N . SER A 1 120 ? 24.617 5.258 -32.515 1.00 40.88 120 SER A N 1
ATOM 926 C CA . SER A 1 120 ? 25.104 5.464 -33.874 1.00 40.88 120 SER A CA 1
ATOM 927 C C . SER A 1 120 ? 23.899 5.243 -34.801 1.00 40.88 120 SER A C 1
ATOM 929 O O . SER A 1 120 ? 23.246 4.208 -34.724 1.00 40.88 120 SER A O 1
ATOM 931 N N . ALA A 1 121 ? 23.565 6.210 -35.657 1.00 32.56 121 ALA A N 1
ATOM 932 C CA . ALA A 1 121 ? 22.625 5.989 -36.761 1.00 32.56 121 ALA A CA 1
ATOM 933 C C . ALA A 1 121 ? 22.791 7.077 -37.827 1.00 32.56 121 ALA A C 1
ATOM 935 O O . ALA A 1 121 ? 22.024 8.036 -37.927 1.00 32.56 121 ALA A O 1
ATOM 936 N N . SER A 1 122 ? 23.816 6.917 -38.658 1.00 39.97 122 SER A N 1
ATOM 937 C CA . SER A 1 122 ? 23.840 7.512 -39.987 1.00 39.97 122 SER A CA 1
ATOM 938 C C . SER A 1 122 ? 22.787 6.825 -40.871 1.00 39.97 122 SER A C 1
ATOM 940 O O . SER A 1 122 ? 23.001 5.707 -41.314 1.00 39.97 122 SER A O 1
ATOM 942 N N . ARG A 1 123 ? 21.674 7.537 -41.090 1.00 35.78 123 ARG A N 1
ATOM 943 C CA . ARG A 1 123 ? 20.878 7.694 -42.331 1.00 35.78 123 ARG A CA 1
ATOM 944 C C . ARG A 1 123 ? 20.461 6.468 -43.186 1.00 35.78 123 ARG A C 1
ATOM 946 O O . ARG A 1 123 ? 21.302 5.702 -43.630 1.00 35.78 123 ARG A O 1
ATOM 953 N N . MET A 1 124 ? 19.190 6.557 -43.633 1.00 30.19 124 MET A N 1
ATOM 954 C CA . MET A 1 124 ? 18.471 5.861 -44.738 1.00 30.19 124 MET A CA 1
ATOM 955 C C . MET A 1 124 ? 17.750 4.569 -44.299 1.00 30.19 124 MET A C 1
ATOM 957 O O . MET A 1 124 ? 18.346 3.757 -43.617 1.00 30.19 124 MET A O 1
ATOM 961 N N . GLN A 1 125 ? 16.466 4.307 -44.574 1.00 34.69 125 GLN A N 1
ATOM 962 C CA . GLN A 1 125 ? 15.494 4.805 -45.558 1.00 34.69 125 GLN A CA 1
ATOM 963 C C . GLN A 1 125 ? 14.080 4.817 -44.945 1.00 34.69 125 GLN A C 1
ATOM 965 O O . GLN A 1 125 ? 13.775 4.035 -44.048 1.00 34.69 125 GLN A O 1
ATOM 970 N N . GLY A 1 126 ? 13.225 5.713 -45.442 1.00 39.19 126 GLY A N 1
ATOM 971 C CA . GLY A 1 126 ? 11.803 5.742 -45.112 1.00 39.19 126 GLY A CA 1
ATOM 972 C C . GLY A 1 126 ? 10.989 4.828 -46.018 1.00 39.19 126 GLY A C 1
ATOM 973 O O . GLY A 1 126 ? 11.304 4.715 -47.195 1.00 39.19 126 GLY A O 1
ATOM 974 N N . GLU A 1 127 ? 9.921 4.255 -45.468 1.00 35.72 127 GLU A N 1
ATOM 975 C CA . GLU A 1 127 ? 8.786 3.706 -46.209 1.00 35.72 127 GLU A CA 1
ATOM 976 C C . GLU A 1 127 ? 7.564 3.610 -45.274 1.00 35.72 127 GLU A C 1
ATOM 978 O O . GLU A 1 127 ? 7.674 3.164 -44.134 1.00 35.72 127 GLU A O 1
ATOM 983 N N . GLY A 1 128 ? 6.397 4.047 -45.766 1.00 41.12 128 GLY A N 1
ATOM 984 C CA . GLY A 1 128 ? 5.085 3.755 -45.175 1.00 41.12 128 GLY A CA 1
ATOM 985 C C . GLY A 1 128 ? 4.470 4.849 -44.294 1.00 41.12 128 GLY A C 1
ATOM 986 O O . GLY A 1 128 ? 4.611 4.853 -43.074 1.00 41.12 128 GLY A O 1
ATOM 987 N N . HIS A 1 129 ? 3.699 5.751 -44.906 1.00 50.31 129 HIS A N 1
ATOM 988 C CA . HIS A 1 129 ? 2.836 6.713 -44.215 1.00 50.31 129 HIS A CA 1
ATOM 989 C C . HIS A 1 129 ? 1.805 6.011 -43.307 1.00 50.31 129 HIS A C 1
ATOM 991 O O . HIS A 1 129 ? 0.814 5.460 -43.774 1.00 50.31 129 HIS A O 1
ATOM 997 N N . THR A 1 130 ? 1.972 6.110 -41.991 1.00 50.53 130 THR A N 1
ATOM 998 C CA . THR A 1 130 ? 0.858 6.154 -41.030 1.00 50.53 130 THR A CA 1
ATOM 999 C C . THR A 1 130 ? 1.284 7.067 -39.887 1.00 50.53 130 THR A C 1
ATOM 1001 O O . THR A 1 130 ? 1.896 6.644 -38.907 1.00 50.53 130 THR A O 1
ATOM 1004 N N . GLN A 1 131 ? 1.012 8.363 -40.052 1.00 44.59 131 GLN A N 1
ATOM 1005 C CA . GLN A 1 131 ? 1.220 9.369 -39.014 1.00 44.59 131 GLN A CA 1
ATOM 1006 C C . GLN A 1 131 ? 0.268 9.084 -37.848 1.00 44.59 131 GLN A C 1
ATOM 1008 O O . GLN A 1 131 ? -0.904 9.452 -37.881 1.00 44.59 131 GLN A O 1
ATOM 1013 N N . ARG A 1 132 ? 0.770 8.444 -36.787 1.00 42.81 132 ARG A N 1
ATOM 1014 C CA . ARG A 1 132 ? 0.143 8.579 -35.470 1.00 42.81 132 ARG A CA 1
ATOM 1015 C C . ARG A 1 132 ? 0.430 9.993 -34.982 1.00 42.81 132 ARG A C 1
ATOM 1017 O O . ARG A 1 132 ? 1.584 10.331 -34.730 1.00 42.81 132 ARG A O 1
ATOM 1024 N N . TYR A 1 133 ? -0.612 10.805 -34.851 1.00 42.59 133 TYR A N 1
ATOM 1025 C CA . TYR A 1 133 ? -0.532 12.060 -34.114 1.00 42.59 133 TYR A CA 1
ATOM 1026 C C . TYR A 1 133 ? -0.188 11.741 -32.654 1.00 42.59 133 TYR A C 1
ATOM 1028 O O . TYR A 1 133 ? -1.010 11.196 -31.919 1.00 42.59 133 TYR A O 1
ATOM 1036 N N . ILE A 1 134 ? 1.040 12.051 -32.240 1.00 59.12 134 ILE A N 1
ATOM 1037 C CA . ILE A 1 134 ? 1.410 12.075 -30.827 1.00 59.12 134 ILE A CA 1
ATOM 1038 C C . ILE A 1 134 ? 0.963 13.437 -30.298 1.00 59.12 134 ILE A C 1
ATOM 1040 O O . ILE A 1 134 ? 1.597 14.458 -30.554 1.00 59.12 134 ILE A O 1
ATOM 1044 N N . MET A 1 135 ? -0.171 13.455 -29.598 1.00 45.88 135 MET A N 1
ATOM 1045 C CA . MET A 1 135 ? -0.571 14.599 -28.783 1.00 45.88 135 MET A CA 1
ATOM 1046 C C . MET A 1 135 ? 0.423 14.710 -27.625 1.00 45.88 135 MET A C 1
ATOM 1048 O O . MET A 1 135 ? 0.414 13.886 -26.712 1.00 45.88 135 MET A O 1
ATOM 1052 N N . HIS A 1 136 ? 1.308 15.701 -27.684 1.00 43.59 136 HIS A N 1
ATOM 1053 C CA . HIS A 1 136 ? 2.132 16.073 -26.542 1.00 43.59 136 HIS A CA 1
ATOM 1054 C C . HIS A 1 136 ? 1.274 16.878 -25.567 1.00 43.59 136 HIS A C 1
ATOM 1056 O O . HIS A 1 136 ? 0.865 18.002 -25.860 1.00 43.59 136 HIS A O 1
ATOM 1062 N N . ASP A 1 137 ? 0.989 16.280 -24.416 1.00 47.12 137 ASP A N 1
ATOM 1063 C CA . ASP A 1 137 ? 0.292 16.928 -23.312 1.00 47.12 137 ASP A CA 1
ATOM 1064 C C . ASP A 1 137 ? 1.259 17.917 -22.634 1.00 47.12 137 ASP A C 1
ATOM 1066 O O . ASP A 1 137 ? 2.008 17.575 -21.719 1.00 47.12 137 ASP A O 1
ATOM 1070 N N . ASN A 1 138 ? 1.311 19.151 -23.141 1.00 47.91 138 ASN A N 1
ATOM 1071 C CA . ASN A 1 138 ? 2.148 20.233 -22.605 1.00 47.91 138 ASN A CA 1
ATOM 1072 C C . ASN A 1 138 ? 1.510 20.918 -21.385 1.00 47.91 138 ASN A C 1
ATOM 1074 O O . ASN A 1 138 ? 1.682 22.118 -21.173 1.00 47.91 138 ASN A O 1
ATOM 1078 N N . SER A 1 139 ? 0.807 20.169 -20.536 1.00 51.34 139 SER A N 1
ATOM 1079 C CA . SER A 1 139 ? 0.311 20.684 -19.260 1.00 51.34 139 SER A CA 1
ATOM 1080 C C . SER A 1 139 ? 1.406 20.641 -18.183 1.00 51.34 139 SER A C 1
ATOM 1082 O O . SER A 1 139 ? 1.236 20.072 -17.106 1.00 51.34 139 SER A O 1
ATOM 1084 N N . VAL A 1 140 ? 2.549 21.278 -18.459 1.00 43.28 140 VAL A N 1
ATOM 1085 C CA . VAL A 1 140 ? 3.404 21.814 -17.396 1.00 43.28 140 VAL A CA 1
ATOM 1086 C C . VAL A 1 140 ? 2.676 23.030 -16.841 1.00 43.28 140 VAL A C 1
ATOM 1088 O O . VAL A 1 140 ? 2.381 23.969 -17.576 1.00 43.28 140 VAL A O 1
ATOM 1091 N N . CYS A 1 141 ? 2.377 22.988 -15.543 1.00 44.06 141 CYS A N 1
ATOM 1092 C CA . CYS A 1 141 ? 1.844 24.091 -14.756 1.00 44.06 141 CYS A CA 1
ATOM 1093 C C . CYS A 1 141 ? 2.421 25.444 -15.201 1.00 44.06 141 CYS A C 1
ATOM 1095 O O . CYS A 1 141 ? 3.550 25.795 -14.854 1.00 44.06 141 CYS A O 1
ATOM 1097 N N . GLN A 1 142 ? 1.613 26.237 -15.904 1.00 45.44 142 GLN A N 1
ATOM 1098 C CA . GLN A 1 142 ? 1.820 27.671 -16.061 1.00 45.44 142 GLN A CA 1
ATOM 1099 C C . GLN A 1 142 ? 1.567 28.350 -14.708 1.00 45.44 142 GLN A C 1
ATOM 1101 O O . GLN A 1 142 ? 0.544 28.979 -14.476 1.00 45.44 142 GLN A O 1
ATOM 1106 N N . LYS A 1 143 ? 2.504 28.197 -13.774 1.00 49.50 143 LYS A N 1
ATOM 1107 C CA . LYS A 1 143 ? 2.647 29.076 -12.609 1.00 49.50 143 LYS A CA 1
ATOM 1108 C C . LYS A 1 143 ? 4.057 29.635 -12.610 1.00 49.50 143 LYS A C 1
ATOM 1110 O O . LYS A 1 143 ? 4.863 29.319 -11.742 1.00 49.50 143 LYS A O 1
ATOM 1115 N N . LYS A 1 144 ? 4.383 30.399 -13.653 1.00 47.12 144 LYS A N 1
ATOM 1116 C CA . LYS A 1 144 ? 5.602 31.211 -13.654 1.00 47.12 144 LYS A CA 1
ATOM 1117 C C . LYS A 1 144 ? 5.608 32.354 -14.667 1.00 47.12 144 LYS A C 1
ATOM 1119 O O . LYS A 1 144 ? 6.659 32.633 -15.207 1.00 47.12 144 LYS A O 1
ATOM 1124 N N . ASN A 1 145 ? 4.467 32.992 -14.936 1.00 46.44 145 ASN A N 1
ATOM 1125 C CA . ASN A 1 145 ? 4.435 34.193 -15.789 1.00 46.44 145 ASN A CA 1
ATOM 1126 C C . ASN A 1 145 ? 3.597 35.352 -15.216 1.00 46.44 145 ASN A C 1
ATOM 1128 O O . ASN A 1 145 ? 3.473 36.377 -15.876 1.00 46.44 145 ASN A O 1
ATOM 1132 N N . GLU A 1 146 ? 3.032 35.233 -14.010 1.00 48.28 146 GLU A N 1
ATOM 1133 C CA . GLU A 1 146 ? 2.198 36.308 -13.443 1.00 48.28 146 GLU A CA 1
ATOM 1134 C C . GLU A 1 146 ? 3.014 37.324 -12.620 1.00 48.28 146 GLU A C 1
ATOM 1136 O O . GLU A 1 146 ? 2.698 38.507 -12.614 1.00 48.28 146 GLU A O 1
ATOM 1141 N N . GLU A 1 147 ? 4.143 36.920 -12.024 1.00 52.25 147 GLU A N 1
ATOM 1142 C CA . GLU A 1 147 ? 4.963 37.814 -11.181 1.00 52.25 147 GLU A CA 1
ATOM 1143 C C . GLU A 1 147 ? 5.864 38.786 -11.972 1.00 52.25 147 GLU A C 1
ATOM 1145 O O . GLU A 1 147 ? 6.310 39.798 -11.429 1.00 52.25 147 GLU A O 1
ATOM 1150 N N . ASP A 1 148 ? 6.128 38.528 -13.258 1.00 51.84 148 ASP A N 1
ATOM 1151 C CA . ASP A 1 148 ? 6.972 39.407 -14.087 1.00 51.84 148 ASP A CA 1
ATOM 1152 C C . ASP A 1 148 ? 6.189 40.547 -14.759 1.00 51.84 148 ASP A C 1
ATOM 1154 O O . ASP A 1 148 ? 6.765 41.596 -15.062 1.00 51.84 148 ASP A O 1
ATOM 1158 N N . ALA A 1 149 ? 4.871 40.394 -14.932 1.00 58.09 149 ALA A N 1
ATOM 1159 C CA . ALA A 1 149 ? 4.012 41.450 -15.469 1.00 58.09 149 ALA A CA 1
ATOM 1160 C C . ALA A 1 149 ? 3.797 42.590 -14.454 1.00 58.09 149 ALA A C 1
ATOM 1162 O O . ALA A 1 149 ? 3.780 43.764 -14.835 1.00 58.09 149 ALA A O 1
ATOM 1163 N N . ASP A 1 150 ? 3.726 42.260 -13.162 1.00 56.91 150 ASP A N 1
ATOM 1164 C CA . ASP A 1 150 ? 3.493 43.235 -12.090 1.00 56.91 150 ASP A CA 1
ATOM 1165 C C . ASP A 1 150 ? 4.713 44.133 -11.817 1.00 56.91 150 ASP A C 1
ATOM 1167 O O . ASP A 1 150 ? 4.567 45.335 -11.576 1.00 56.91 150 ASP A O 1
ATOM 1171 N N . ARG A 1 151 ? 5.944 43.612 -11.957 1.00 58.97 151 ARG A N 1
ATOM 1172 C CA . ARG A 1 151 ? 7.164 44.439 -11.848 1.00 58.97 151 ARG A CA 1
ATOM 1173 C C . ARG A 1 151 ? 7.258 45.503 -12.946 1.00 58.97 151 ARG A C 1
ATOM 1175 O O . ARG A 1 151 ? 7.690 46.628 -12.684 1.00 58.97 151 ARG A O 1
ATOM 1182 N N . HIS A 1 152 ? 6.835 45.180 -14.168 1.00 60.75 152 HIS A N 1
ATOM 1183 C CA . HIS A 1 152 ? 6.871 46.131 -15.282 1.00 60.75 152 HIS A CA 1
ATOM 1184 C C . HIS A 1 152 ? 5.796 47.221 -15.180 1.00 60.75 152 HIS A C 1
ATOM 1186 O O . HIS A 1 152 ? 6.042 48.349 -15.615 1.00 60.75 152 HIS A O 1
ATOM 1192 N N . LEU A 1 153 ? 4.640 46.924 -14.575 1.00 67.25 153 LEU A N 1
ATOM 1193 C CA . LEU A 1 153 ? 3.590 47.916 -14.336 1.00 67.25 153 LEU A CA 1
ATOM 1194 C C . LEU A 1 153 ? 3.983 48.907 -13.229 1.00 67.25 153 LEU A C 1
ATOM 1196 O O . LEU A 1 153 ? 3.815 50.113 -13.407 1.00 67.25 153 LEU A O 1
ATOM 1200 N N . ALA A 1 154 ? 4.599 48.428 -12.143 1.00 63.06 154 ALA A N 1
ATOM 1201 C CA . ALA A 1 154 ? 5.054 49.278 -11.038 1.00 63.06 154 ALA A CA 1
ATOM 1202 C C . ALA A 1 154 ? 6.100 50.327 -11.466 1.00 63.06 154 ALA A C 1
ATOM 1204 O O . ALA A 1 154 ? 6.145 51.423 -10.912 1.00 63.06 154 ALA A O 1
ATOM 1205 N N . THR A 1 155 ? 6.902 50.029 -12.494 1.00 59.88 155 THR A N 1
ATOM 1206 C CA . THR A 1 155 ? 7.938 50.955 -12.987 1.00 59.88 155 THR A CA 1
ATOM 1207 C C . THR A 1 155 ? 7.349 52.080 -13.855 1.00 59.88 155 THR A C 1
ATOM 1209 O O . THR A 1 155 ? 7.939 53.151 -13.951 1.00 59.88 155 THR A O 1
ATOM 1212 N N . LYS A 1 156 ? 6.163 51.880 -14.452 1.00 61.25 156 LYS A N 1
ATOM 1213 C CA . LYS A 1 156 ? 5.477 52.886 -15.289 1.00 61.25 156 LYS A CA 1
ATOM 1214 C C . LYS A 1 156 ? 4.653 53.912 -14.506 1.00 61.25 156 LYS A C 1
ATOM 1216 O O . LYS A 1 156 ? 4.276 54.919 -15.086 1.00 61.25 156 LYS A O 1
ATOM 1221 N N . ILE A 1 157 ? 4.352 53.665 -13.230 1.00 61.47 157 ILE A N 1
ATOM 1222 C CA . ILE A 1 157 ? 3.523 54.562 -12.397 1.00 61.47 157 ILE A CA 1
ATOM 1223 C C . ILE A 1 157 ? 4.370 55.670 -11.730 1.00 61.47 157 ILE A C 1
ATOM 1225 O O . ILE A 1 157 ? 3.828 56.644 -11.219 1.00 61.47 157 ILE A O 1
ATOM 1229 N N . LEU A 1 158 ? 5.701 55.544 -11.751 1.00 54.09 158 LEU A N 1
ATOM 1230 C CA . LEU A 1 158 ? 6.654 56.462 -11.108 1.00 54.09 158 LEU A CA 1
ATOM 1231 C C . LEU A 1 158 ? 7.362 57.432 -12.078 1.00 54.09 158 LEU A C 1
ATOM 1233 O O . LEU A 1 158 ? 8.298 58.113 -11.660 1.00 54.09 158 LEU A O 1
ATOM 1237 N N . GLN A 1 159 ? 6.927 57.503 -13.342 1.00 52.97 159 GLN A N 1
ATOM 1238 C CA . GLN A 1 159 ? 7.359 58.517 -14.317 1.00 52.97 159 GLN A CA 1
ATOM 1239 C C . GLN A 1 159 ? 6.226 59.479 -14.655 1.00 52.97 159 GLN A C 1
ATOM 1241 O O . GLN A 1 159 ? 5.081 59.000 -14.809 1.00 52.97 159 GLN A O 1
#

Sequence (159 aa):
MDLAAKCKVVTETWGLSRQNVQDFSLYTGTLGTAYLLFKSYQVSNNKSDLDLSFQIVKACDSASSHSEHVTFFGRAGVCAVGAIISNKYMADSKMLNHYLTKFKEKEAEKMKAQNSGQESASRMQGEGHTQRYIMHDNSVCQKKNEEDADRHLATKILQ

Radius of gyration: 23.25 Å; chains: 1; bounding box: 48×76×59 Å